Protein AF-A0A1H7LUF5-F1 (afdb_monomer)

Foldseek 3Di:
DWEWEQFPVQWIFIADQFFTQDIDGPVVCCVVCVPHHYDYDDFDKFFFFEAEDAFDDDPFLLVSLVVCQQQRHQEYAPPNQVPDVRNVVSCVVLQRYHDGTDGRHGGDGPWIWGAHPVSGTQFTAGSNDTSDHDD

Organism: Streptacidiphilus jiangxiensis (NCBI:txid235985)

Nearest PDB structures (foldseek):
  2ood-assembly1_A-2  TM=7.364E-01  e=9.036E-04  Bradyrhizobium diazoefficiens USDA 110
  1ymy-assembly1_B  TM=5.483E-01  e=3.797E-03  Escherichia coli K-12
  2imr-assembly1_A  TM=5.296E-01  e=1.079E-02  Deinococcus radiodurans
  1ymy-assembly1_A  TM=6.189E-01  e=2.360E-02  Escherichia coli K-12
  1yrr-assembly1_A-2  TM=5.965E-01  e=5.885E-02  Escherichia coli

Mean predicted aligned error: 2.65 Å

InterPro domains:
  IPR011059 Metal-dependent hydrolase, composite domain superfamily [SSF51338] (9-45)

Sequence (135 aa):
MLTIHTGTNHDAVAVEGDRIAAVAAVDVLRADYPGARVREWPGELRTGTGWETALPEAPSPRERVHCLLLRGVTAVAPGPLGDDPGLAPAAARVGLPVGTPTPLTAGARADFAVFAPDGSCLATVLAGRLVHRRK

Secondary structure (DSSP, 8-state):
--EEEE-TTSEEEEEETTEEEEEEEHHHHHHH-TTSEEEE-SSEEE--EEE-SPPPP-SSHHHHHHHHHTTTEEEE-TTTTSSSTTHHHHHHHHT--BS-PPP--TTSB--EEEE-TTS-EEEEEETTEEEEE--

pLDDT: mean 96.47, std 2.85, range [83.06, 98.75]

Radius of gyration: 14.89 Å; Cα contacts (8 Å, |Δi|>4): 333; chains: 1; bounding box: 39×30×39 Å

Structure (mmCIF, N/CA/C/O backbone):
data_AF-A0A1H7LUF5-F1
#
_entry.id   AF-A0A1H7LUF5-F1
#
loop_
_atom_site.group_PDB
_atom_site.id
_atom_site.type_symbol
_atom_site.label_atom_id
_atom_site.label_alt_id
_atom_site.label_comp_id
_atom_site.label_asym_id
_atom_site.label_entity_id
_atom_site.label_seq_id
_atom_site.pdbx_PDB_ins_code
_atom_site.Cartn_x
_atom_site.Cartn_y
_atom_site.Cartn_z
_atom_site.occupancy
_atom_site.B_iso_or_equiv
_atom_site.auth_seq_id
_atom_site.auth_comp_id
_atom_site.auth_asym_id
_atom_site.auth_atom_id
_atom_site.pdbx_PDB_model_num
ATOM 1 N N . MET A 1 1 ? -4.928 -12.595 11.517 1.00 88.81 1 MET A N 1
ATOM 2 C CA . MET A 1 1 ? -4.920 -11.570 12.587 1.00 88.81 1 MET A CA 1
ATOM 3 C C . MET A 1 1 ? -5.225 -10.233 11.946 1.00 88.81 1 MET A C 1
ATOM 5 O O . MET A 1 1 ? -4.442 -9.793 11.110 1.00 88.81 1 MET A O 1
ATOM 9 N N . LEU A 1 2 ? -6.351 -9.628 12.316 1.00 96.94 2 LEU A N 1
ATOM 10 C CA . LEU A 1 2 ? -6.789 -8.343 11.782 1.00 96.94 2 LEU A CA 1
ATOM 11 C C . LEU A 1 2 ? -5.950 -7.199 12.374 1.00 96.94 2 LEU A C 1
ATOM 13 O O . LEU A 1 2 ? -5.640 -7.198 13.569 1.00 96.94 2 LEU A O 1
ATOM 17 N N . THR A 1 3 ? -5.547 -6.249 11.531 1.00 98.44 3 THR A N 1
ATOM 18 C CA . THR A 1 3 ? -4.819 -5.041 11.942 1.00 98.44 3 THR A CA 1
ATOM 19 C C . THR A 1 3 ? -5.591 -3.795 11.527 1.00 98.44 3 THR A C 1
ATOM 21 O O . THR A 1 3 ? -5.902 -3.642 10.352 1.00 98.44 3 THR A O 1
ATOM 24 N N . ILE A 1 4 ? -5.856 -2.885 12.463 1.00 98.31 4 ILE A N 1
ATOM 25 C CA . ILE A 1 4 ? -6.410 -1.559 12.169 1.00 98.31 4 ILE A CA 1
ATOM 26 C C . ILE A 1 4 ? -5.248 -0.588 11.980 1.00 98.31 4 ILE A C 1
ATOM 28 O O . ILE A 1 4 ? -4.395 -0.459 12.859 1.00 98.31 4 ILE A O 1
ATOM 32 N N . HIS A 1 5 ? -5.213 0.098 10.845 1.00 98.31 5 HIS A N 1
ATOM 33 C CA . HIS A 1 5 ? -4.318 1.222 10.594 1.00 98.31 5 HIS A CA 1
ATOM 34 C C . HIS A 1 5 ? -5.107 2.520 10.747 1.00 98.31 5 HIS A C 1
ATOM 36 O O . HIS A 1 5 ? -6.151 2.656 10.117 1.00 98.31 5 HIS A O 1
ATOM 42 N N . THR A 1 6 ? -4.621 3.455 11.562 1.00 97.25 6 THR A N 1
ATOM 43 C CA . THR A 1 6 ? -5.287 4.745 11.807 1.00 97.25 6 THR A CA 1
ATOM 44 C C . THR A 1 6 ? -4.426 5.897 11.298 1.00 97.25 6 THR A C 1
ATOM 46 O O . THR A 1 6 ? -3.199 5.846 11.419 1.00 97.25 6 THR A O 1
ATOM 49 N N . GLY A 1 7 ? -5.061 6.926 10.737 1.00 94.50 7 GLY A N 1
ATOM 50 C CA . GLY A 1 7 ? -4.421 8.195 10.384 1.00 94.50 7 GLY A CA 1
ATOM 51 C C . GLY A 1 7 ? -4.919 9.366 11.236 1.00 94.50 7 GLY A C 1
ATOM 52 O O . GLY A 1 7 ? -5.854 9.232 12.025 1.00 94.50 7 GLY A O 1
ATOM 53 N N . THR A 1 8 ? -4.309 10.538 11.061 1.00 95.06 8 THR A N 1
ATOM 54 C CA . THR A 1 8 ? -4.728 11.795 11.715 1.00 95.06 8 THR A CA 1
ATOM 55 C C . THR A 1 8 ? -6.030 12.365 11.151 1.00 95.06 8 THR A C 1
ATOM 57 O O . THR A 1 8 ? -6.646 13.212 11.782 1.00 95.06 8 THR A O 1
ATOM 60 N N . ASN A 1 9 ? -6.469 11.894 9.984 1.00 91.62 9 ASN A N 1
ATOM 61 C CA . ASN A 1 9 ? -7.750 12.222 9.355 1.00 91.62 9 ASN A CA 1
ATOM 62 C C . ASN A 1 9 ? -8.953 11.503 9.993 1.00 91.62 9 ASN A C 1
ATOM 64 O O . ASN A 1 9 ? -10.046 11.569 9.449 1.00 91.62 9 ASN A O 1
ATOM 68 N N . HIS A 1 10 ? -8.765 10.805 11.119 1.00 86.31 10 HIS A N 1
ATOM 69 C CA . HIS A 1 10 ? -9.758 9.942 11.780 1.00 86.31 10 HIS A CA 1
ATOM 70 C C . HIS A 1 10 ? -10.268 8.755 10.942 1.00 86.31 10 HIS A C 1
ATOM 72 O O . HIS A 1 10 ? -10.942 7.879 11.492 1.00 86.31 10 HIS A O 1
ATOM 78 N N . ASP A 1 11 ? -9.884 8.666 9.669 1.00 87.12 11 ASP A N 1
ATOM 79 C CA . ASP A 1 11 ? -10.074 7.489 8.834 1.00 87.12 11 ASP A CA 1
ATOM 80 C C . ASP A 1 11 ? -9.174 6.342 9.303 1.00 87.12 11 ASP A C 1
ATOM 82 O O . ASP A 1 11 ? -8.001 6.512 9.672 1.00 87.12 11 ASP A O 1
ATOM 86 N N . ALA A 1 12 ? -9.734 5.139 9.270 1.00 96.38 12 ALA A N 1
ATOM 87 C CA . ALA A 1 12 ? -9.028 3.923 9.597 1.00 96.38 12 ALA A CA 1
ATOM 88 C C . ALA A 1 12 ? -9.369 2.801 8.611 1.00 96.38 12 ALA A C 1
ATOM 90 O O . ALA A 1 12 ? -10.456 2.734 8.035 1.00 96.38 12 ALA A O 1
ATOM 91 N N . VAL A 1 13 ? -8.406 1.901 8.427 1.00 98.31 13 VAL A N 1
ATOM 92 C CA . VAL A 1 13 ? -8.521 0.740 7.542 1.00 98.31 13 VAL A CA 1
ATOM 93 C C . VAL A 1 13 ? -8.254 -0.516 8.353 1.00 98.31 13 VAL A C 1
ATOM 95 O O . VAL A 1 13 ? -7.162 -0.696 8.898 1.00 98.31 13 VAL A O 1
ATOM 98 N N . ALA A 1 14 ? -9.249 -1.395 8.423 1.00 98.38 14 ALA A N 1
ATOM 99 C CA . ALA A 1 14 ? -9.103 -2.742 8.951 1.00 98.38 14 ALA A CA 1
ATOM 100 C C . ALA A 1 14 ? -8.568 -3.654 7.845 1.00 98.38 14 ALA A C 1
ATOM 102 O O . ALA A 1 14 ? -9.155 -3.755 6.769 1.00 98.38 14 ALA A O 1
ATOM 103 N N . VAL A 1 15 ? -7.455 -4.329 8.114 1.00 98.56 15 VAL A N 1
ATOM 104 C CA . VAL A 1 15 ? -6.770 -5.213 7.169 1.00 98.56 15 VAL A CA 1
ATOM 105 C C . VAL A 1 15 ? -6.753 -6.632 7.712 1.00 98.56 15 VAL A C 1
ATOM 107 O O . VAL A 1 15 ? -6.267 -6.871 8.821 1.00 98.56 15 VAL A O 1
ATOM 110 N N . GLU A 1 16 ? -7.214 -7.579 6.902 1.00 98.06 16 GLU A N 1
ATOM 111 C CA . GLU A 1 16 ? -7.110 -9.009 7.164 1.00 98.06 16 GLU A CA 1
ATOM 112 C C . GLU A 1 16 ? -6.430 -9.715 5.987 1.00 98.06 16 GLU A C 1
ATOM 114 O O . GLU A 1 16 ? -6.895 -9.671 4.849 1.00 98.06 16 GLU A O 1
ATOM 119 N N . GLY A 1 17 ? -5.289 -10.357 6.257 1.00 96.81 17 GLY A N 1
ATOM 120 C CA . GLY A 1 17 ? -4.477 -10.964 5.204 1.00 96.81 17 GLY A CA 1
ATOM 121 C C . GLY A 1 17 ? -3.999 -9.912 4.202 1.00 96.81 17 GLY A C 1
ATOM 122 O O . GLY A 1 17 ? -3.281 -8.985 4.579 1.00 96.81 17 GLY A O 1
ATOM 123 N N . ASP A 1 18 ? -4.398 -10.063 2.939 1.00 97.38 18 ASP A N 1
ATOM 124 C CA . ASP A 1 18 ? -4.093 -9.134 1.849 1.00 97.38 18 ASP A CA 1
ATOM 125 C C . ASP A 1 18 ? -5.255 -8.192 1.486 1.00 97.38 18 ASP A C 1
ATOM 127 O O . ASP A 1 18 ? -5.127 -7.423 0.525 1.00 97.38 18 ASP A O 1
ATOM 131 N N . ARG A 1 19 ? -6.368 -8.222 2.236 1.00 98.19 19 ARG A N 1
ATOM 132 C CA . ARG A 1 19 ? -7.590 -7.460 1.941 1.00 98.19 19 ARG A CA 1
ATOM 133 C C . ARG A 1 19 ? -7.949 -6.440 3.001 1.00 98.19 19 ARG A C 1
ATOM 135 O O . ARG A 1 19 ? -7.641 -6.579 4.184 1.00 98.19 19 ARG A O 1
ATOM 142 N N . ILE A 1 20 ? -8.656 -5.419 2.539 1.00 98.62 20 ILE A N 1
ATOM 143 C CA . ILE A 1 20 ? -9.363 -4.471 3.386 1.00 98.62 20 ILE A CA 1
ATOM 144 C C . ILE A 1 20 ? -10.648 -5.146 3.865 1.00 98.62 20 ILE A C 1
ATOM 146 O O . ILE A 1 20 ? -11.528 -5.446 3.062 1.00 98.62 20 ILE A O 1
ATOM 150 N N . ALA A 1 21 ? -10.757 -5.383 5.168 1.00 98.31 21 ALA A N 1
ATOM 151 C CA . ALA A 1 21 ? -11.973 -5.897 5.789 1.00 98.31 21 ALA A CA 1
ATOM 152 C C . ALA A 1 21 ? -13.038 -4.795 5.902 1.00 98.31 21 ALA A C 1
ATOM 154 O O . ALA A 1 21 ? -14.203 -5.023 5.590 1.00 98.31 21 ALA A O 1
ATOM 155 N N . ALA A 1 22 ? -12.629 -3.585 6.297 1.00 98.12 22 ALA A N 1
ATOM 156 C CA . ALA A 1 22 ? -13.509 -2.427 6.418 1.00 98.12 22 ALA A CA 1
ATOM 157 C C . ALA A 1 22 ? -12.721 -1.108 6.353 1.00 98.12 22 ALA A C 1
ATOM 159 O O . ALA A 1 22 ? -11.535 -1.062 6.691 1.00 98.12 22 ALA A O 1
ATOM 160 N N . VAL A 1 23 ? -13.409 -0.035 5.959 1.00 97.69 23 VAL A N 1
ATOM 161 C CA . VAL A 1 23 ? -12.933 1.353 6.033 1.00 97.69 23 VAL A CA 1
ATOM 162 C C . VAL A 1 23 ? -14.007 2.157 6.749 1.00 97.69 23 VAL A C 1
ATOM 164 O O . VAL A 1 23 ? -15.155 2.158 6.311 1.00 97.69 23 VAL A O 1
ATOM 167 N N . ALA A 1 24 ? -13.655 2.783 7.866 1.00 96.62 24 ALA A N 1
ATOM 168 C CA . ALA A 1 24 ? -14.568 3.599 8.663 1.00 96.62 24 ALA A CA 1
ATOM 169 C C . ALA A 1 24 ? -13.771 4.517 9.600 1.00 96.62 24 ALA A C 1
ATOM 171 O O . ALA A 1 24 ? -12.540 4.452 9.653 1.00 96.62 24 ALA A O 1
ATOM 172 N N . ALA A 1 25 ? -14.479 5.341 10.374 1.00 95.81 25 ALA A N 1
ATOM 173 C CA . ALA A 1 25 ? -13.870 6.100 11.458 1.00 95.81 25 ALA A CA 1
ATOM 174 C C . ALA A 1 25 ? -13.180 5.169 12.473 1.00 95.81 25 ALA A C 1
ATOM 176 O O . ALA A 1 25 ? -13.648 4.057 12.742 1.00 95.81 25 ALA A O 1
ATOM 177 N N . VAL A 1 26 ? -12.086 5.645 13.070 1.00 94.31 26 VAL A N 1
ATOM 178 C CA . VAL A 1 26 ? -11.264 4.868 14.013 1.00 94.31 26 VAL A CA 1
ATOM 179 C C . VAL A 1 26 ? -12.065 4.243 15.158 1.00 94.31 26 VAL A C 1
ATOM 181 O O . VAL A 1 26 ? -11.856 3.070 15.471 1.00 94.31 26 VAL A O 1
ATOM 184 N N . ASP A 1 27 ? -13.001 4.984 15.750 1.00 95.25 27 ASP A N 1
ATOM 185 C CA . ASP A 1 27 ? -13.779 4.507 16.897 1.00 95.25 27 ASP A CA 1
ATOM 186 C C . ASP A 1 27 ? -14.761 3.399 16.504 1.00 95.25 27 ASP A C 1
ATOM 188 O O . ASP A 1 27 ? -14.939 2.443 17.258 1.00 95.25 27 ASP A O 1
ATOM 192 N N . VAL A 1 28 ? -15.319 3.470 15.289 1.00 97.19 28 VAL A N 1
ATOM 193 C CA . VAL A 1 28 ? -16.193 2.425 14.736 1.00 97.19 28 VAL A CA 1
ATOM 194 C C . VAL A 1 28 ? -15.405 1.129 14.565 1.00 97.19 28 VAL A C 1
ATOM 196 O O . VAL A 1 28 ? -15.801 0.095 15.092 1.00 97.19 28 VAL A O 1
ATOM 199 N N . LEU A 1 29 ? -14.227 1.180 13.928 1.00 97.19 29 LEU A N 1
ATOM 200 C CA . LEU A 1 29 ? -13.418 -0.029 13.736 1.00 97.19 29 LEU A CA 1
ATOM 201 C C . LEU A 1 29 ? -12.897 -0.616 15.054 1.00 97.19 29 LEU A C 1
ATOM 203 O O . LEU A 1 29 ? -12.778 -1.833 15.174 1.00 97.19 29 LEU A O 1
ATOM 207 N N . ARG A 1 30 ? -12.582 0.218 16.051 1.00 96.25 30 ARG A N 1
ATOM 208 C CA . ARG A 1 30 ? -12.179 -0.260 17.384 1.00 96.25 30 ARG A CA 1
ATOM 209 C C . ARG A 1 30 ? -13.314 -0.984 18.103 1.00 96.25 30 ARG A C 1
ATOM 211 O O . ARG A 1 30 ? -13.045 -1.969 18.787 1.00 96.25 30 ARG A O 1
ATOM 218 N N . ALA A 1 31 ? -14.546 -0.502 17.952 1.00 97.12 31 ALA A N 1
ATOM 219 C CA . ALA A 1 31 ? -15.728 -1.135 18.524 1.00 97.12 31 ALA A CA 1
ATOM 220 C C . ALA A 1 31 ? -16.079 -2.449 17.806 1.00 97.12 31 ALA A C 1
ATOM 222 O O . ALA A 1 31 ? -16.331 -3.449 18.475 1.00 97.12 31 ALA A O 1
ATOM 223 N N . ASP A 1 32 ? -16.029 -2.465 16.470 1.00 97.75 32 ASP A N 1
ATOM 224 C CA . ASP A 1 32 ? -16.358 -3.643 15.654 1.00 97.75 32 ASP A CA 1
ATOM 225 C C . ASP A 1 32 ? -15.301 -4.753 15.766 1.00 97.75 32 ASP A C 1
ATOM 227 O O . ASP A 1 32 ? -15.617 -5.942 15.684 1.00 97.75 32 ASP A O 1
ATOM 231 N N . TYR A 1 33 ? -14.033 -4.382 15.983 1.00 96.81 33 TYR A N 1
ATOM 232 C CA . TYR A 1 33 ? -12.908 -5.315 16.062 1.00 96.81 33 TYR A CA 1
ATOM 233 C C . TYR A 1 33 ? -12.066 -5.105 17.337 1.00 96.81 33 TYR A C 1
ATOM 235 O O . TYR A 1 33 ? -10.883 -4.759 17.253 1.00 96.81 33 TYR A O 1
ATOM 243 N N . PRO A 1 34 ? -12.610 -5.379 18.538 1.00 95.69 34 PRO A N 1
ATOM 244 C CA . PRO A 1 34 ? -11.952 -5.059 19.810 1.00 95.69 34 PRO A CA 1
ATOM 245 C C . PRO A 1 34 ? -10.653 -5.846 20.060 1.00 95.69 34 PRO A C 1
ATOM 247 O O . PRO A 1 34 ? -9.803 -5.418 20.835 1.00 95.69 34 PRO A O 1
ATOM 250 N N . GLY A 1 35 ? -10.473 -6.996 19.398 1.00 95.44 35 GLY A N 1
ATOM 251 C CA . GLY A 1 35 ? -9.247 -7.804 19.457 1.00 95.44 35 GLY A CA 1
ATOM 252 C C . GLY A 1 35 ? -8.220 -7.484 18.365 1.00 95.44 35 GLY A C 1
ATOM 253 O O . GLY A 1 35 ? -7.194 -8.161 18.268 1.00 95.44 35 GLY A O 1
ATOM 254 N N . ALA A 1 36 ? -8.498 -6.507 17.499 1.00 97.50 36 ALA A N 1
ATOM 255 C CA . ALA A 1 36 ? -7.609 -6.161 16.404 1.00 97.50 36 ALA A CA 1
ATOM 256 C C . ALA A 1 36 ? -6.307 -5.541 16.903 1.00 97.50 36 ALA A C 1
ATOM 258 O O . ALA A 1 36 ? -6.276 -4.716 17.816 1.00 97.50 36 ALA A O 1
ATOM 259 N N . ARG A 1 37 ? -5.208 -5.860 16.222 1.00 97.81 37 ARG A N 1
ATOM 260 C CA . ARG A 1 37 ? -3.950 -5.160 16.459 1.00 97.81 37 ARG A CA 1
ATOM 261 C C . ARG A 1 37 ? -4.058 -3.741 15.903 1.00 97.81 37 ARG A C 1
ATOM 263 O O . ARG A 1 37 ? -4.259 -3.573 14.707 1.00 97.81 37 ARG A O 1
ATOM 270 N N . VAL A 1 38 ? -3.843 -2.719 16.722 1.00 96.81 38 VAL A N 1
ATOM 271 C CA . VAL A 1 38 ? -3.902 -1.321 16.264 1.00 96.81 38 VAL A CA 1
ATOM 272 C C . VAL A 1 38 ? -2.505 -0.810 15.897 1.00 96.81 38 VAL A C 1
ATOM 274 O O . VAL A 1 38 ? -1.523 -1.051 16.604 1.00 96.81 38 VAL A O 1
ATOM 277 N N . ARG A 1 39 ? -2.393 -0.129 14.753 1.00 97.06 39 ARG A N 1
ATOM 278 C CA . ARG A 1 39 ? -1.230 0.665 14.342 1.00 97.06 39 ARG A CA 1
ATOM 279 C C . ARG A 1 39 ? -1.665 2.103 14.136 1.00 97.06 39 ARG A C 1
ATOM 281 O O . ARG A 1 39 ? -2.393 2.393 13.191 1.00 97.06 39 ARG A O 1
ATOM 288 N N . GLU A 1 40 ? -1.142 2.976 14.977 1.00 96.06 40 GLU A N 1
ATOM 289 C CA . GLU A 1 40 ? -1.366 4.408 14.864 1.00 96.06 40 GLU A CA 1
ATOM 290 C C . GLU A 1 40 ? -0.232 5.067 14.090 1.00 96.06 40 GLU A C 1
ATOM 292 O O . GLU A 1 40 ? 0.944 4.722 14.270 1.00 96.06 40 GLU A O 1
ATOM 297 N N . TRP A 1 41 ? -0.595 6.006 13.221 1.00 96.69 41 TRP A N 1
ATOM 298 C CA . TRP A 1 41 ? 0.352 6.765 12.425 1.00 96.69 41 TRP A CA 1
ATOM 299 C C . TRP A 1 41 ? 0.167 8.271 12.633 1.00 96.69 41 TRP A C 1
ATOM 301 O O . TRP A 1 41 ? -0.966 8.750 12.606 1.00 96.69 41 TRP A O 1
ATOM 311 N N . PRO A 1 42 ? 1.260 9.042 12.782 1.00 95.94 42 PRO A N 1
ATOM 312 C CA . PRO A 1 42 ? 1.197 10.493 12.939 1.00 95.94 42 PRO A CA 1
ATOM 313 C C . PRO A 1 42 ? 1.083 11.200 11.575 1.00 95.94 42 PRO A C 1
ATOM 315 O O . PRO A 1 42 ? 1.855 12.105 11.267 1.00 95.94 42 PRO A O 1
ATOM 318 N N . GLY A 1 43 ? 0.163 10.746 10.723 1.00 96.44 43 GLY A N 1
ATOM 319 C CA . GLY A 1 43 ? -0.071 11.319 9.400 1.00 96.44 43 GLY A CA 1
ATOM 320 C C . GLY A 1 43 ? -1.385 10.862 8.777 1.00 96.44 43 GLY A C 1
ATOM 321 O O . GLY A 1 43 ? -2.085 10.008 9.321 1.00 96.44 43 GLY A O 1
ATOM 322 N N . GLU A 1 44 ? -1.709 11.432 7.624 1.00 97.25 44 GLU A N 1
ATOM 323 C CA . GLU A 1 44 ? -2.929 11.146 6.878 1.00 97.25 44 GLU A CA 1
ATOM 324 C C . GLU A 1 44 ? -2.831 9.779 6.198 1.00 97.25 44 GLU A C 1
ATOM 326 O O . GLU A 1 44 ? -1.926 9.537 5.391 1.00 97.25 44 GLU A O 1
ATOM 331 N N . LEU A 1 45 ? -3.766 8.884 6.522 1.00 97.62 45 LEU A N 1
ATOM 332 C CA . LEU A 1 45 ? -3.902 7.591 5.864 1.00 97.62 45 LEU A CA 1
ATOM 333 C C . LEU A 1 45 ? -4.807 7.755 4.647 1.00 97.62 45 LEU A C 1
ATOM 335 O O . LEU A 1 45 ? -5.961 8.153 4.785 1.00 97.62 45 LEU A O 1
ATOM 339 N N . ARG A 1 46 ? -4.301 7.396 3.463 1.00 96.75 46 ARG A N 1
ATOM 340 C CA . ARG A 1 46 ? -5.051 7.500 2.205 1.00 96.75 46 ARG A CA 1
ATOM 341 C C . ARG A 1 46 ? -4.590 6.488 1.159 1.00 96.75 46 ARG A C 1
ATOM 343 O O . ARG A 1 46 ? -3.603 5.771 1.348 1.00 96.75 46 ARG A O 1
ATOM 350 N N . THR A 1 47 ? -5.293 6.448 0.026 1.00 97.38 47 THR A N 1
ATOM 351 C CA . THR A 1 47 ? -4.824 5.740 -1.172 1.00 97.38 47 THR A CA 1
ATOM 352 C C . THR A 1 47 ? -3.396 6.181 -1.504 1.00 97.38 47 THR A C 1
ATOM 354 O O . THR A 1 47 ? -3.077 7.376 -1.468 1.00 97.38 47 THR A O 1
ATOM 357 N N . GLY A 1 48 ? -2.527 5.211 -1.800 1.00 96.50 48 GLY A N 1
ATOM 358 C CA . GLY A 1 48 ? -1.150 5.494 -2.190 1.00 96.50 48 GLY A CA 1
ATOM 359 C C . GLY A 1 48 ? -1.047 6.148 -3.568 1.00 96.50 48 GLY A C 1
ATOM 360 O O . GLY A 1 48 ? -2.040 6.397 -4.249 1.00 96.50 48 GLY A O 1
ATOM 361 N N . THR A 1 49 ? 0.176 6.442 -3.995 1.00 98.12 49 THR A N 1
ATOM 362 C CA . THR A 1 49 ? 0.432 7.127 -5.269 1.00 98.12 49 THR A CA 1
ATOM 363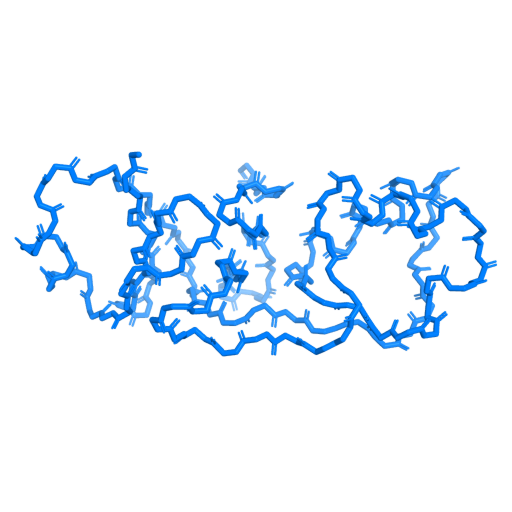 C C . THR A 1 49 ? 0.700 6.142 -6.405 1.00 98.12 49 THR A C 1
ATOM 365 O O . THR A 1 49 ? 1.125 5.004 -6.182 1.00 98.12 49 THR A O 1
ATOM 368 N N . GLY A 1 50 ? 0.410 6.574 -7.632 1.00 98.00 50 GLY A N 1
ATOM 369 C CA . GLY A 1 50 ? 0.811 5.880 -8.853 1.00 98.00 50 GLY A CA 1
ATOM 370 C C . GLY A 1 50 ? 2.175 6.375 -9.323 1.00 98.00 50 GLY A C 1
ATOM 371 O O . GLY A 1 50 ? 2.572 7.498 -9.006 1.00 98.00 50 GLY A O 1
ATOM 372 N N . TRP A 1 51 ? 2.893 5.545 -10.075 1.00 97.88 51 TRP A N 1
ATOM 373 C CA . TRP A 1 51 ? 4.143 5.935 -10.721 1.00 97.88 51 TRP A CA 1
ATOM 374 C C . TRP A 1 51 ? 4.091 5.645 -12.216 1.00 97.88 51 TRP A C 1
ATOM 376 O O . TRP A 1 51 ? 3.882 4.505 -12.623 1.00 97.88 51 TRP A O 1
ATOM 386 N N . GLU A 1 52 ? 4.285 6.674 -13.034 1.00 96.44 52 GLU A N 1
ATOM 387 C CA . GLU A 1 52 ? 4.069 6.595 -14.487 1.00 96.44 52 GLU A CA 1
ATOM 388 C C . GLU A 1 52 ? 5.341 6.854 -15.300 1.00 96.44 52 GLU A C 1
ATOM 390 O O . GLU A 1 52 ? 5.383 6.580 -16.496 1.00 96.44 52 GLU A O 1
ATOM 395 N N . THR A 1 53 ? 6.394 7.354 -14.656 1.00 95.12 53 THR A N 1
ATOM 396 C CA . THR A 1 53 ? 7.653 7.746 -15.296 1.00 95.12 53 THR A CA 1
ATOM 397 C C . THR A 1 53 ? 8.769 6.752 -14.991 1.00 95.12 53 THR A C 1
ATOM 399 O O . THR A 1 53 ? 8.595 5.835 -14.189 1.00 95.12 53 THR A O 1
ATOM 402 N N . ALA A 1 54 ? 9.938 6.927 -15.610 1.00 94.94 54 ALA A N 1
ATOM 403 C CA . ALA A 1 54 ? 11.106 6.096 -15.331 1.00 94.94 54 ALA A CA 1
ATOM 404 C C . ALA A 1 54 ? 11.400 6.013 -13.821 1.00 94.94 54 ALA A C 1
ATOM 406 O O . ALA A 1 54 ? 11.263 6.990 -13.073 1.00 9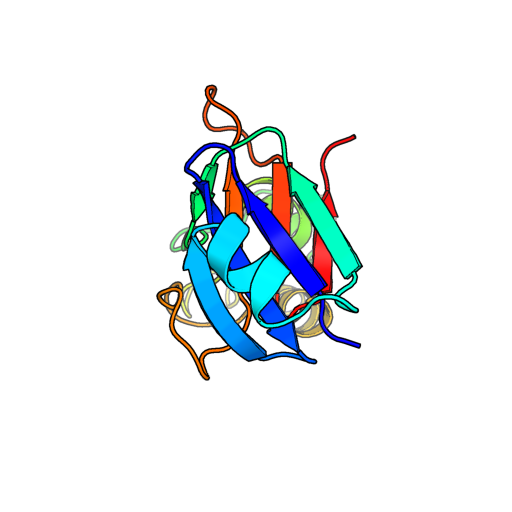4.94 54 ALA A O 1
ATOM 407 N N . LEU A 1 55 ? 11.793 4.824 -13.359 1.00 95.69 55 LEU A N 1
ATOM 408 C CA . LEU A 1 55 ? 12.140 4.628 -11.954 1.00 95.69 55 LEU A CA 1
ATOM 409 C C . LEU A 1 55 ? 13.407 5.416 -11.603 1.00 95.69 55 LEU A C 1
ATOM 411 O O . LEU A 1 55 ? 14.330 5.438 -12.424 1.00 95.69 55 LEU A O 1
ATOM 415 N N . PRO A 1 56 ? 13.494 5.972 -10.377 1.00 95.88 56 PRO A N 1
ATOM 416 C CA . PRO A 1 56 ? 14.684 6.672 -9.900 1.00 95.88 56 PRO A CA 1
ATOM 417 C C . PRO A 1 56 ? 15.953 5.864 -10.123 1.00 95.88 56 PRO A C 1
ATOM 419 O O . PRO A 1 56 ? 15.926 4.633 -10.062 1.00 95.88 56 PRO A O 1
ATOM 422 N N . GLU A 1 57 ? 17.060 6.558 -10.351 1.00 94.44 57 GLU A N 1
ATOM 423 C CA . GLU A 1 57 ? 18.367 5.921 -10.407 1.00 94.44 57 GLU A CA 1
ATOM 424 C C . GLU A 1 57 ? 18.769 5.430 -9.010 1.00 94.44 57 GLU A C 1
ATOM 426 O O . GLU A 1 57 ? 18.627 6.144 -8.015 1.00 94.44 57 GLU A O 1
ATOM 431 N N . ALA A 1 58 ? 19.227 4.183 -8.940 1.00 96.19 58 ALA A N 1
ATOM 432 C CA . ALA A 1 58 ? 19.787 3.564 -7.747 1.00 96.19 58 ALA A CA 1
ATOM 433 C C . ALA A 1 58 ? 20.668 2.372 -8.172 1.00 96.19 58 ALA A C 1
ATOM 435 O O . ALA A 1 58 ? 20.496 1.874 -9.289 1.00 96.19 58 ALA A O 1
ATOM 436 N N . PRO A 1 59 ? 21.567 1.873 -7.303 1.00 96.56 59 PRO A N 1
ATOM 437 C CA . PRO A 1 59 ? 22.573 0.876 -7.687 1.00 96.56 59 PRO A CA 1
ATOM 438 C C . PRO A 1 59 ? 22.012 -0.473 -8.164 1.00 96.56 59 PRO A C 1
ATOM 440 O O . PRO A 1 59 ? 22.705 -1.213 -8.861 1.00 96.56 59 PRO A O 1
ATOM 443 N N . SER A 1 60 ? 20.768 -0.814 -7.812 1.00 97.44 60 SER A N 1
ATOM 444 C CA . SER A 1 60 ? 20.127 -2.058 -8.241 1.00 97.44 60 SER A CA 1
ATOM 445 C C . SER A 1 60 ? 18.624 -1.909 -8.499 1.00 97.44 60 SER A C 1
ATOM 447 O O . SER A 1 60 ? 17.967 -1.071 -7.875 1.00 97.44 60 SER A O 1
ATOM 449 N N . PRO A 1 61 ? 18.014 -2.793 -9.316 1.00 97.56 61 PRO A N 1
ATOM 450 C CA . PRO A 1 61 ? 16.565 -2.818 -9.535 1.00 97.56 61 PRO A CA 1
ATOM 451 C C . PRO A 1 61 ? 15.736 -2.854 -8.243 1.00 97.56 61 PRO A C 1
ATOM 453 O O . PRO A 1 61 ? 14.680 -2.230 -8.148 1.00 97.56 61 PRO A O 1
ATOM 456 N N . ARG A 1 62 ? 16.232 -3.553 -7.211 1.00 98.00 62 ARG A N 1
ATOM 457 C CA . ARG A 1 62 ? 15.575 -3.621 -5.897 1.00 98.00 62 ARG A CA 1
ATOM 458 C C . ARG A 1 62 ? 15.586 -2.277 -5.187 1.00 98.00 62 ARG A C 1
ATOM 460 O O . ARG A 1 62 ? 14.571 -1.902 -4.611 1.00 98.00 62 ARG A O 1
ATOM 467 N N . GLU A 1 63 ? 16.704 -1.563 -5.234 1.00 98.19 63 GLU A N 1
ATOM 468 C CA . GLU A 1 63 ? 16.816 -0.231 -4.639 1.00 98.19 63 GLU A CA 1
ATOM 469 C C . GLU A 1 63 ? 15.976 0.790 -5.405 1.00 98.19 63 GLU A C 1
ATOM 471 O O . GLU A 1 63 ? 15.286 1.587 -4.778 1.00 98.19 63 GLU A O 1
ATOM 476 N N . ARG A 1 64 ? 15.918 0.699 -6.740 1.00 98.06 64 ARG A N 1
ATOM 477 C CA . ARG A 1 64 ? 15.050 1.550 -7.571 1.00 98.06 64 ARG A CA 1
ATOM 478 C C . ARG A 1 64 ? 13.572 1.376 -7.207 1.00 98.06 64 ARG A C 1
ATOM 480 O O . ARG A 1 64 ? 12.865 2.360 -6.997 1.00 98.06 64 ARG A O 1
ATOM 487 N N . VAL A 1 65 ? 13.113 0.129 -7.059 1.00 98.19 65 VAL A N 1
ATOM 488 C CA . VAL A 1 65 ? 11.759 -0.178 -6.562 1.00 98.19 65 VAL A CA 1
ATOM 489 C C . VAL A 1 65 ? 11.582 0.311 -5.124 1.00 98.19 65 VAL A C 1
ATOM 491 O O . VAL A 1 65 ? 10.551 0.894 -4.797 1.00 98.19 65 VAL A O 1
ATOM 494 N N . HIS A 1 66 ? 12.582 0.126 -4.261 1.00 98.25 66 HIS A N 1
ATOM 495 C CA . HIS A 1 66 ? 12.519 0.602 -2.883 1.00 98.25 66 HIS A CA 1
ATOM 496 C C . HIS A 1 66 ? 12.330 2.124 -2.810 1.00 98.25 66 HIS A C 1
ATOM 498 O O . HIS A 1 66 ? 11.498 2.576 -2.028 1.00 98.25 66 HIS A O 1
ATOM 504 N N . CYS A 1 67 ? 12.990 2.908 -3.670 1.00 98.19 67 CYS A N 1
ATOM 505 C CA . CYS A 1 67 ? 12.790 4.357 -3.764 1.00 98.19 67 CYS A CA 1
ATOM 506 C C . CYS A 1 67 ? 11.332 4.757 -4.038 1.00 98.19 67 CYS A C 1
ATOM 508 O O . CYS A 1 67 ? 10.904 5.815 -3.578 1.00 98.19 67 CYS A O 1
ATOM 510 N N . LEU A 1 68 ? 10.557 3.930 -4.748 1.00 98.31 68 LEU A N 1
ATOM 511 C CA . LEU A 1 68 ? 9.119 4.153 -4.926 1.00 98.31 68 LEU A CA 1
ATOM 512 C C . LEU A 1 68 ? 8.353 3.929 -3.614 1.00 98.31 68 LEU A C 1
ATOM 514 O O . LEU A 1 68 ? 7.507 4.738 -3.234 1.00 98.31 68 LEU A O 1
ATOM 518 N N . LEU A 1 69 ? 8.693 2.867 -2.878 1.00 98.44 69 LEU A N 1
ATOM 519 C CA . LEU A 1 69 ? 8.070 2.553 -1.588 1.00 98.44 69 LEU A CA 1
ATOM 520 C C . LEU A 1 69 ? 8.323 3.649 -0.547 1.00 98.44 69 LEU A C 1
ATOM 522 O O . LEU A 1 69 ? 7.437 3.927 0.256 1.00 98.44 69 LEU A O 1
ATOM 526 N N . LEU A 1 70 ? 9.487 4.306 -0.587 1.00 98.38 70 LEU A N 1
ATOM 527 C CA . LEU A 1 70 ? 9.807 5.469 0.254 1.00 98.38 70 LEU A CA 1
ATOM 528 C C . LEU A 1 70 ? 8.918 6.695 -0.031 1.00 98.38 70 LEU A C 1
ATOM 530 O O . LEU A 1 70 ? 8.941 7.657 0.729 1.00 98.38 70 LEU A O 1
ATOM 534 N N . ARG A 1 71 ? 8.164 6.693 -1.137 1.00 98.25 71 ARG A N 1
ATOM 535 C CA . ARG A 1 71 ? 7.316 7.807 -1.598 1.00 98.25 71 ARG A CA 1
ATOM 536 C C . ARG A 1 71 ? 5.822 7.487 -1.538 1.00 98.25 71 ARG A C 1
ATOM 538 O O . ARG A 1 71 ? 5.016 8.247 -2.067 1.00 98.25 71 ARG A O 1
ATOM 545 N N . GLY A 1 72 ? 5.446 6.369 -0.918 1.00 98.44 72 GLY A N 1
ATOM 546 C CA . GLY A 1 72 ? 4.044 5.964 -0.818 1.00 98.44 72 GLY A CA 1
ATOM 547 C C . GLY A 1 72 ? 3.461 5.408 -2.115 1.00 98.44 72 GLY A C 1
ATOM 548 O O . GLY A 1 72 ? 2.239 5.386 -2.262 1.00 98.44 72 GLY A O 1
ATOM 549 N N . VAL A 1 73 ? 4.307 4.980 -3.060 1.00 98.62 73 VAL A N 1
ATOM 550 C CA . VAL A 1 73 ? 3.845 4.404 -4.327 1.00 98.62 73 VAL A CA 1
ATOM 551 C C . VAL A 1 73 ? 3.246 3.026 -4.080 1.00 98.62 73 VAL A C 1
ATOM 553 O O . VAL A 1 73 ? 3.870 2.161 -3.462 1.00 98.62 73 VAL A O 1
ATOM 556 N N . THR A 1 74 ? 2.041 2.825 -4.607 1.00 98.62 74 THR A N 1
ATOM 557 C CA . THR A 1 74 ? 1.267 1.583 -4.463 1.00 98.62 74 THR A CA 1
ATOM 558 C C . THR A 1 74 ? 0.905 0.918 -5.781 1.00 98.62 74 THR A C 1
ATOM 560 O O . THR A 1 74 ? 0.446 -0.217 -5.761 1.00 98.62 74 THR A O 1
ATOM 563 N N . ALA A 1 75 ? 1.162 1.568 -6.916 1.00 98.25 75 ALA A N 1
ATOM 564 C CA . ALA A 1 75 ? 1.036 0.975 -8.242 1.00 98.25 75 ALA A CA 1
ATOM 565 C C . ALA A 1 75 ? 1.994 1.654 -9.229 1.00 98.25 75 ALA A C 1
ATOM 567 O O . ALA A 1 75 ? 2.324 2.832 -9.069 1.00 98.25 75 ALA A O 1
ATOM 568 N N . VAL A 1 76 ? 2.432 0.919 -10.249 1.00 98.06 76 VAL A N 1
ATOM 569 C CA . VAL A 1 76 ? 3.299 1.434 -11.321 1.00 98.06 76 VAL A CA 1
ATOM 570 C C . VAL A 1 76 ? 2.634 1.182 -12.667 1.00 98.06 76 VAL A C 1
ATOM 572 O O . VAL A 1 76 ? 2.096 0.102 -12.894 1.00 98.06 76 VAL A O 1
ATOM 575 N N . ALA A 1 77 ? 2.680 2.141 -13.584 1.00 96.06 77 ALA A N 1
ATOM 576 C CA . ALA A 1 77 ? 2.194 1.935 -14.941 1.00 96.06 77 ALA A CA 1
ATOM 577 C C . ALA A 1 77 ? 2.980 0.803 -15.659 1.00 96.06 77 ALA A C 1
ATOM 579 O O . ALA A 1 77 ? 4.109 0.492 -15.277 1.00 96.06 77 ALA A O 1
ATOM 580 N N . PRO A 1 78 ? 2.435 0.180 -16.722 1.00 83.06 78 PRO A N 1
ATOM 581 C CA . PRO A 1 78 ? 3.110 -0.909 -17.442 1.00 83.06 78 PRO A CA 1
ATOM 582 C C . PRO A 1 78 ? 4.475 -0.555 -18.060 1.00 83.06 78 PRO A C 1
ATOM 584 O O . PRO A 1 78 ? 5.308 -1.441 -18.219 1.00 83.06 78 PRO A O 1
ATOM 587 N N . GLY A 1 79 ? 4.716 0.717 -18.398 1.00 90.12 79 GLY A N 1
ATOM 588 C CA . GLY A 1 79 ? 5.943 1.168 -19.072 1.00 90.12 79 GLY A CA 1
ATOM 589 C C . GLY A 1 79 ? 7.201 1.133 -18.193 1.00 90.12 79 GLY A C 1
ATOM 590 O O . GLY A 1 79 ? 8.139 0.418 -18.532 1.00 90.12 79 GLY A O 1
ATOM 591 N N . PRO A 1 80 ? 7.233 1.837 -17.046 1.00 92.50 80 PRO A N 1
ATOM 592 C CA . PRO A 1 80 ? 8.455 2.013 -16.252 1.00 92.50 80 PRO A CA 1
ATOM 593 C C . PRO A 1 80 ? 9.173 0.745 -15.771 1.00 92.50 80 PRO A C 1
ATOM 595 O O . PRO A 1 80 ? 10.358 0.797 -15.451 1.00 92.50 80 PRO A O 1
ATOM 598 N N . LEU A 1 81 ? 8.478 -0.393 -15.664 1.00 92.44 81 LEU A N 1
ATOM 599 C CA . LEU A 1 81 ? 9.108 -1.664 -15.282 1.00 92.44 81 LEU A CA 1
ATOM 600 C C . LEU A 1 81 ? 9.749 -2.402 -16.468 1.00 92.44 81 LEU A C 1
ATOM 602 O O . LEU A 1 81 ? 10.465 -3.375 -16.242 1.00 92.44 81 LEU A O 1
ATOM 606 N N . GLY A 1 82 ? 9.485 -1.971 -17.704 1.00 90.38 82 GLY A N 1
ATOM 607 C CA . GLY A 1 82 ? 10.027 -2.564 -18.928 1.00 90.38 82 GLY A CA 1
ATOM 608 C C . GLY A 1 82 ? 11.446 -2.106 -19.277 1.00 90.38 82 GLY A C 1
ATOM 609 O O . GLY A 1 82 ? 12.109 -2.777 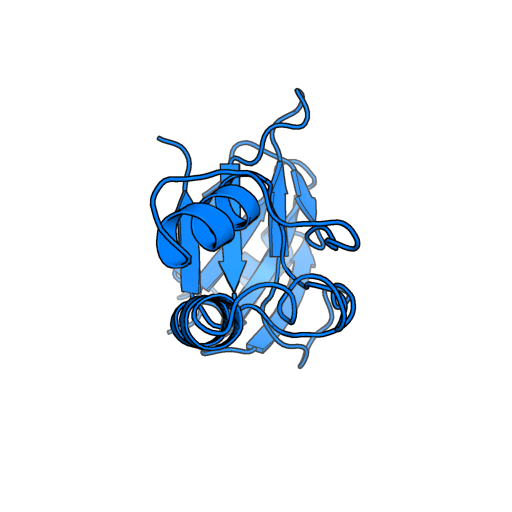-20.061 1.00 90.38 82 GLY A O 1
ATOM 610 N N . ASP A 1 83 ? 11.925 -1.012 -18.678 1.00 85.00 83 ASP A N 1
ATOM 611 C CA . ASP A 1 83 ? 13.236 -0.415 -18.986 1.00 85.00 83 ASP A CA 1
ATOM 612 C C . ASP A 1 83 ? 14.422 -1.312 -18.588 1.00 85.00 83 ASP A C 1
ATOM 614 O O . ASP A 1 83 ? 15.517 -1.191 -19.134 1.00 85.00 83 ASP A O 1
ATOM 618 N N . ASP A 1 84 ? 14.224 -2.196 -17.608 1.00 91.06 84 ASP A N 1
ATOM 619 C CA . ASP A 1 84 ? 15.254 -3.080 -17.062 1.00 91.06 84 ASP A CA 1
ATOM 620 C C . ASP A 1 84 ? 14.609 -4.407 -16.613 1.00 91.06 84 ASP A C 1
ATOM 622 O O . ASP A 1 84 ? 13.681 -4.396 -15.793 1.00 91.06 84 ASP A O 1
ATOM 626 N N . PRO A 1 85 ? 15.093 -5.571 -17.099 1.00 93.81 85 PRO A N 1
ATOM 627 C CA . PRO A 1 85 ? 14.496 -6.876 -16.807 1.00 93.81 85 PRO A CA 1
ATOM 628 C C . PRO A 1 85 ? 14.518 -7.247 -15.316 1.00 93.81 85 PRO A C 1
ATOM 630 O O . PRO A 1 85 ? 13.760 -8.117 -14.885 1.00 93.81 85 PRO A O 1
ATOM 633 N N . GLY A 1 86 ? 15.359 -6.601 -14.504 1.00 96.44 86 GLY A N 1
ATOM 634 C CA . GLY A 1 86 ? 15.399 -6.787 -13.059 1.00 96.44 86 GLY A CA 1
ATOM 635 C C . GLY A 1 86 ? 14.279 -6.068 -12.298 1.00 96.44 86 GLY A C 1
ATOM 636 O O . GLY A 1 86 ? 14.024 -6.417 -11.139 1.00 96.44 86 GLY A O 1
ATOM 637 N N . LEU A 1 87 ? 13.591 -5.096 -12.910 1.00 96.62 87 LEU A N 1
ATOM 638 C CA . LEU A 1 87 ? 12.572 -4.281 -12.237 1.00 96.62 87 LEU A CA 1
ATOM 639 C C . LEU A 1 87 ? 11.277 -5.047 -11.980 1.00 96.62 87 LEU A C 1
ATOM 641 O O . LEU A 1 87 ? 10.772 -5.016 -10.857 1.00 96.62 87 LEU A O 1
ATOM 645 N N . ALA A 1 88 ? 10.754 -5.773 -12.970 1.00 96.12 88 ALA A N 1
ATOM 646 C CA . ALA A 1 88 ? 9.519 -6.539 -12.794 1.00 96.12 88 ALA A CA 1
ATOM 647 C C . ALA A 1 88 ? 9.637 -7.614 -11.684 1.00 96.12 88 ALA A C 1
ATOM 649 O O . ALA A 1 88 ? 8.779 -7.644 -10.795 1.00 96.12 88 ALA A O 1
ATOM 650 N N . PRO A 1 89 ? 10.712 -8.429 -11.611 1.00 97.44 89 PRO A N 1
ATOM 651 C CA . PRO A 1 89 ? 10.933 -9.338 -10.483 1.00 97.44 89 PRO A CA 1
ATOM 652 C C . PRO A 1 89 ? 11.106 -8.620 -9.136 1.00 97.44 89 PRO A C 1
ATOM 654 O O . PRO A 1 89 ? 10.640 -9.111 -8.103 1.00 97.44 89 PRO A O 1
ATOM 657 N N . ALA A 1 90 ? 11.771 -7.458 -9.119 1.00 97.81 90 ALA A N 1
ATOM 658 C CA . ALA A 1 90 ? 11.943 -6.667 -7.903 1.00 97.81 90 ALA A CA 1
ATOM 659 C C . ALA A 1 90 ? 10.602 -6.124 -7.376 1.00 97.81 90 ALA A C 1
ATOM 661 O O . ALA A 1 90 ? 10.327 -6.247 -6.180 1.00 97.81 90 ALA A O 1
ATOM 662 N N . ALA A 1 91 ? 9.749 -5.603 -8.263 1.00 97.88 91 ALA A N 1
ATOM 663 C CA . ALA A 1 91 ? 8.396 -5.150 -7.947 1.00 97.88 91 ALA A CA 1
ATOM 664 C C . ALA A 1 91 ? 7.517 -6.309 -7.449 1.00 97.88 91 ALA A C 1
ATOM 666 O O . ALA A 1 91 ? 6.894 -6.205 -6.389 1.00 97.88 91 ALA A O 1
ATOM 667 N N . ALA A 1 92 ? 7.547 -7.456 -8.136 1.00 97.38 92 ALA A N 1
ATOM 668 C CA . ALA A 1 92 ? 6.797 -8.649 -7.746 1.00 97.38 92 ALA A CA 1
ATOM 669 C C . ALA A 1 92 ? 7.170 -9.141 -6.337 1.00 97.38 92 ALA A C 1
ATOM 671 O O . ALA A 1 92 ? 6.293 -9.483 -5.544 1.00 97.38 92 ALA A O 1
ATOM 672 N N . ARG A 1 93 ? 8.458 -9.102 -5.968 1.00 97.44 93 ARG A N 1
ATOM 673 C CA . ARG A 1 93 ? 8.935 -9.519 -4.637 1.00 97.44 93 ARG A CA 1
ATOM 674 C C . ARG A 1 93 ? 8.313 -8.708 -3.498 1.00 97.44 93 ARG A C 1
ATOM 676 O O . ARG A 1 93 ? 8.006 -9.256 -2.437 1.00 97.44 93 ARG A O 1
ATOM 683 N N . VAL A 1 94 ? 8.142 -7.404 -3.696 1.00 97.81 94 VAL A N 1
ATOM 684 C CA . VAL A 1 94 ? 7.490 -6.527 -2.712 1.00 97.81 94 VAL A CA 1
ATOM 685 C C . VAL A 1 94 ? 5.979 -6.456 -2.916 1.00 97.81 94 VAL A C 1
ATOM 687 O O . VAL A 1 94 ? 5.283 -5.904 -2.072 1.00 97.81 94 VAL A O 1
ATOM 690 N N . GLY A 1 95 ? 5.444 -7.092 -3.960 1.00 97.56 95 GLY A N 1
ATOM 691 C CA . GLY A 1 95 ?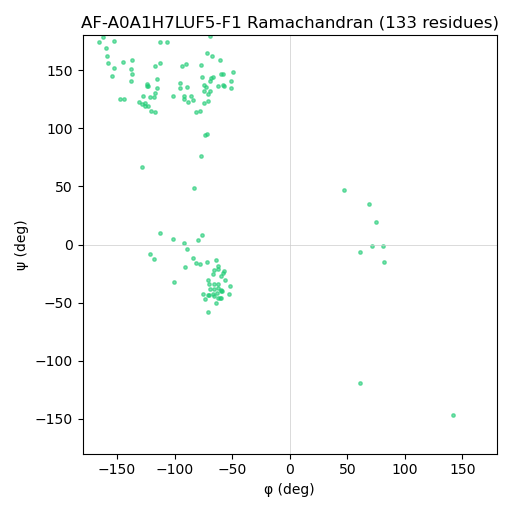 4.027 -7.081 -4.310 1.00 97.56 95 GLY A CA 1
ATOM 692 C C . GLY A 1 95 ? 3.543 -5.715 -4.790 1.00 97.56 95 GLY A C 1
ATOM 693 O O . GLY A 1 95 ? 2.420 -5.338 -4.468 1.00 97.56 95 GLY A O 1
ATOM 694 N N . LEU A 1 96 ? 4.381 -4.963 -5.500 1.00 98.25 96 LEU A N 1
ATOM 695 C CA . LEU A 1 96 ? 3.990 -3.712 -6.143 1.00 98.25 96 LEU A CA 1
ATOM 696 C C . LEU A 1 96 ? 3.297 -4.045 -7.481 1.00 98.25 96 LEU A C 1
ATOM 698 O O . LEU A 1 96 ? 3.949 -4.625 -8.350 1.00 98.25 96 LEU A O 1
ATOM 702 N N . PRO A 1 97 ? 1.990 -3.765 -7.636 1.00 97.31 97 PRO A N 1
ATOM 703 C CA . PRO A 1 97 ? 1.228 -4.128 -8.822 1.00 97.31 97 PRO A CA 1
ATOM 704 C C . PRO A 1 97 ? 1.511 -3.189 -9.997 1.00 97.31 97 PRO A C 1
ATOM 706 O O . PRO A 1 97 ? 1.846 -2.013 -9.823 1.00 97.31 97 PRO A O 1
ATOM 709 N N . VAL A 1 98 ? 1.305 -3.722 -11.201 1.00 96.69 98 VAL A N 1
ATOM 710 C CA . VAL A 1 98 ? 1.210 -2.926 -12.425 1.00 96.69 98 VAL A CA 1
ATOM 711 C C . VAL A 1 98 ? -0.231 -2.445 -12.590 1.00 96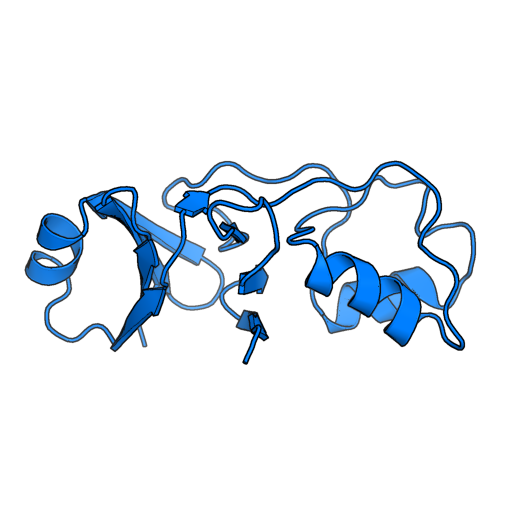.69 98 VAL A C 1
ATOM 713 O O . VAL A 1 98 ? -1.150 -3.260 -12.541 1.00 96.69 98 VAL A O 1
ATOM 716 N N . GLY A 1 99 ? -0.434 -1.142 -12.784 1.00 96.12 99 GLY A N 1
ATOM 717 C CA . GLY A 1 99 ? -1.750 -0.520 -12.924 1.00 96.12 99 GLY A CA 1
ATOM 718 C C . GLY A 1 99 ? -1.826 0.838 -12.232 1.00 96.12 99 GLY A C 1
ATOM 719 O O . GLY A 1 99 ? -0.843 1.575 -12.173 1.00 96.12 99 GLY A O 1
ATOM 720 N N . THR A 1 100 ? -3.002 1.157 -11.695 1.00 96.31 100 THR A N 1
ATOM 721 C CA . THR A 1 100 ? -3.273 2.389 -10.946 1.00 96.31 100 THR A CA 1
ATOM 722 C C . THR A 1 100 ? -3.550 2.089 -9.467 1.00 96.31 100 THR A C 1
ATOM 724 O O . THR A 1 100 ? -3.941 0.967 -9.127 1.00 96.31 100 THR A O 1
ATOM 727 N N . PRO A 1 101 ? -3.343 3.061 -8.558 1.00 97.31 101 PRO A N 1
ATOM 728 C CA . PRO A 1 101 ? -3.693 2.893 -7.151 1.00 97.31 101 PRO A CA 1
ATOM 729 C C . PRO A 1 101 ? -5.172 2.549 -6.976 1.00 97.31 101 PRO A C 1
ATOM 731 O O . PRO A 1 101 ? -6.043 3.151 -7.605 1.00 97.31 101 PRO A O 1
ATOM 734 N N . THR A 1 102 ? -5.459 1.584 -6.105 1.00 94.62 102 THR A N 1
ATOM 735 C CA . THR A 1 102 ? -6.832 1.134 -5.848 1.00 94.62 102 THR A CA 1
ATOM 736 C C . THR A 1 102 ? -7.462 1.955 -4.717 1.00 94.62 102 THR A C 1
ATOM 738 O O . THR A 1 102 ? -6.805 2.162 -3.696 1.00 94.62 102 THR A O 1
ATOM 741 N N . PRO A 1 103 ? -8.721 2.416 -4.845 1.00 95.81 103 PRO A N 1
ATOM 742 C CA . PRO A 1 103 ? -9.425 3.092 -3.758 1.00 95.81 103 PRO A CA 1
ATOM 743 C C . PRO A 1 103 ? -9.569 2.220 -2.504 1.00 95.81 103 PRO A C 1
ATOM 745 O O . PRO A 1 103 ? -9.785 1.008 -2.596 1.00 95.81 103 PRO A O 1
ATOM 748 N N . LEU A 1 104 ? -9.535 2.851 -1.329 1.00 97.31 104 LEU A N 1
ATOM 749 C CA . LEU A 1 104 ? -9.730 2.172 -0.047 1.00 97.31 104 LEU A CA 1
ATOM 750 C C . LEU A 1 104 ? -11.196 1.765 0.117 1.00 97.31 104 LEU A C 1
ATOM 752 O O . LEU A 1 104 ? -12.039 2.553 0.533 1.00 97.31 104 LEU A O 1
ATOM 756 N N . THR A 1 105 ? 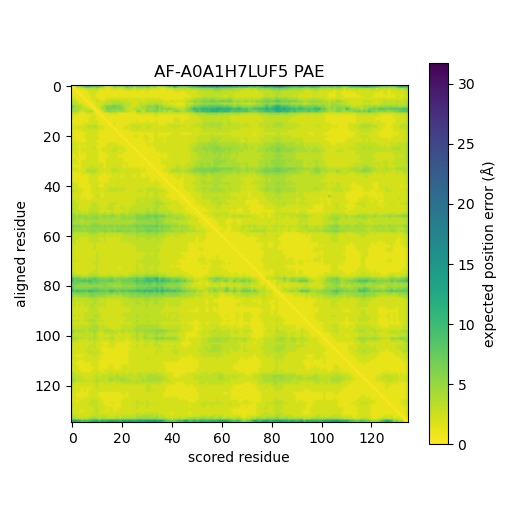-11.501 0.523 -0.240 1.00 97.31 105 THR A N 1
ATOM 757 C CA . THR A 1 105 ? -12.853 -0.043 -0.203 1.00 97.31 105 THR A CA 1
ATOM 758 C C . THR A 1 105 ? -12.808 -1.452 0.375 1.00 97.31 105 THR A C 1
ATOM 760 O O . THR A 1 105 ? -11.821 -2.169 0.204 1.00 97.31 105 THR A O 1
ATOM 763 N N . ALA A 1 106 ? -13.858 -1.859 1.091 1.00 97.88 106 ALA A N 1
ATOM 764 C CA . ALA A 1 106 ? -13.942 -3.211 1.638 1.00 97.88 106 ALA A CA 1
ATOM 765 C C . ALA A 1 106 ? -13.853 -4.264 0.515 1.00 97.88 106 ALA A C 1
ATOM 767 O O . ALA A 1 106 ? -14.430 -4.098 -0.558 1.00 97.88 106 ALA A O 1
ATOM 768 N N . GLY A 1 107 ? -13.094 -5.333 0.753 1.00 97.75 107 GLY A N 1
ATOM 769 C CA . GLY A 1 107 ? -12.792 -6.385 -0.221 1.00 97.75 107 GLY A CA 1
ATOM 770 C C . GLY A 1 107 ? -11.656 -6.054 -1.197 1.00 97.75 107 GLY A C 1
ATOM 771 O O . GLY A 1 107 ? -11.103 -6.967 -1.815 1.00 97.75 107 GLY A O 1
ATOM 772 N N . ALA A 1 108 ? -11.244 -4.787 -1.317 1.00 97.81 108 ALA A N 1
ATOM 773 C CA . ALA A 1 108 ? -10.096 -4.425 -2.139 1.00 97.81 108 ALA A CA 1
ATOM 774 C C . ALA A 1 108 ? -8.786 -4.962 -1.547 1.00 97.81 108 ALA A C 1
ATOM 776 O O . ALA A 1 108 ? -8.687 -5.329 -0.372 1.00 97.81 108 ALA A O 1
ATOM 777 N N . ARG A 1 109 ? -7.749 -5.012 -2.387 1.00 97.75 109 ARG A N 1
ATOM 778 C CA . ARG A 1 109 ? -6.388 -5.298 -1.930 1.00 97.75 109 ARG A CA 1
ATOM 779 C C . ARG A 1 109 ? -5.941 -4.203 -0.960 1.00 97.75 109 ARG A C 1
ATOM 781 O O . ARG A 1 109 ? -6.168 -3.024 -1.214 1.00 97.75 109 ARG A O 1
ATOM 788 N N . ALA A 1 110 ? -5.312 -4.590 0.144 1.00 98.12 110 ALA A N 1
ATOM 789 C CA . ALA A 1 110 ? -4.840 -3.660 1.162 1.00 98.12 110 ALA A CA 1
ATOM 790 C C . ALA A 1 110 ? -3.552 -2.949 0.719 1.00 98.12 110 ALA A C 1
ATOM 792 O O . ALA A 1 110 ? -2.459 -3.279 1.188 1.00 98.12 110 ALA A O 1
ATOM 793 N N . ASP A 1 111 ? -3.721 -1.981 -0.183 1.00 98.50 111 ASP A N 1
ATOM 794 C CA . ASP A 1 111 ? -2.678 -1.113 -0.719 1.00 98.50 111 ASP A CA 1
ATOM 795 C C . ASP A 1 111 ? -2.969 0.342 -0.343 1.00 98.50 111 ASP A C 1
ATOM 797 O O . ASP A 1 111 ? -3.964 0.922 -0.773 1.00 98.50 111 ASP A O 1
ATOM 801 N N . PHE A 1 112 ? -2.116 0.937 0.485 1.00 98.56 112 PHE A N 1
ATOM 802 C CA . PHE A 1 112 ? -2.282 2.318 0.941 1.00 98.56 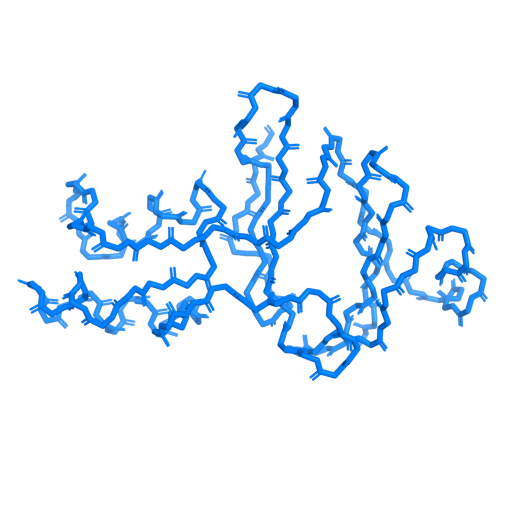112 PHE A CA 1
ATOM 803 C C . PHE A 1 112 ? -0.970 2.893 1.455 1.00 98.56 112 PHE A C 1
ATOM 805 O O . PHE A 1 112 ? 0.011 2.174 1.672 1.00 98.56 112 PHE A O 1
ATOM 812 N N . ALA A 1 113 ? -0.959 4.202 1.672 1.00 98.50 113 ALA A N 1
ATOM 813 C CA . ALA A 1 113 ? 0.179 4.886 2.253 1.00 98.50 113 ALA A CA 1
ATOM 814 C C . ALA A 1 113 ? -0.267 5.911 3.296 1.00 98.50 113 ALA A C 1
ATOM 816 O O . ALA A 1 113 ? -1.413 6.361 3.317 1.00 98.50 113 ALA A O 1
ATOM 817 N N . VAL A 1 114 ? 0.666 6.256 4.177 1.00 98.44 114 VAL A N 1
ATOM 818 C CA . VAL A 1 114 ? 0.486 7.312 5.169 1.00 98.44 114 VAL A CA 1
ATOM 819 C C . VAL A 1 114 ? 1.463 8.434 4.876 1.00 98.44 114 VAL A C 1
ATOM 821 O O . VAL A 1 114 ? 2.644 8.166 4.634 1.00 98.44 114 VAL A O 1
ATOM 824 N N . PHE A 1 115 ? 0.987 9.674 4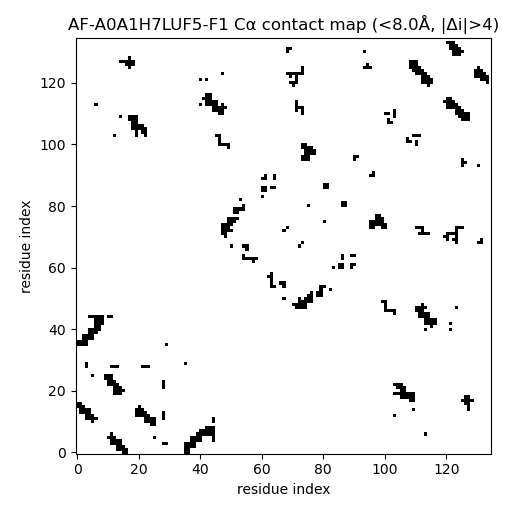.924 1.00 98.31 115 PHE A N 1
ATOM 825 C CA . PHE A 1 115 ? 1.781 10.864 4.633 1.00 98.31 115 PHE A CA 1
ATOM 826 C C . PHE A 1 115 ? 1.774 11.836 5.811 1.00 98.31 115 PHE A C 1
ATOM 828 O O . PHE A 1 115 ? 0.742 12.079 6.428 1.00 98.31 115 PHE A O 1
ATOM 835 N N . ALA A 1 116 ? 2.938 12.389 6.128 1.00 97.25 116 ALA A N 1
ATOM 836 C CA . ALA A 1 116 ? 3.065 13.481 7.081 1.00 97.25 116 ALA A CA 1
ATOM 837 C C . ALA A 1 116 ? 2.520 14.796 6.485 1.00 97.25 116 ALA A C 1
ATOM 839 O O . ALA A 1 116 ? 2.368 14.898 5.264 1.00 97.25 116 ALA A O 1
ATOM 840 N N . PRO A 1 117 ? 2.274 15.831 7.315 1.00 95.62 117 PRO A N 1
ATOM 841 C CA . PRO A 1 117 ? 1.806 17.136 6.838 1.00 95.62 117 PRO A CA 1
ATOM 842 C C . PRO A 1 117 ? 2.733 17.814 5.816 1.00 95.62 117 PRO A C 1
ATOM 844 O O . PRO A 1 117 ? 2.275 18.613 5.008 1.00 95.62 117 PRO A O 1
ATOM 847 N N . ASP A 1 118 ? 4.027 17.482 5.823 1.00 95.62 118 ASP A N 1
ATOM 848 C CA . ASP A 1 118 ? 5.016 17.961 4.845 1.00 95.62 118 ASP A CA 1
ATOM 849 C C . ASP A 1 118 ? 4.977 17.195 3.504 1.00 95.62 118 ASP A C 1
ATOM 851 O O . ASP A 1 118 ? 5.806 17.424 2.625 1.00 95.62 118 ASP A O 1
ATOM 855 N N . GLY A 1 119 ? 4.032 16.262 3.347 1.00 95.69 119 GLY A N 1
ATOM 856 C CA . GLY A 1 119 ? 3.863 15.421 2.165 1.00 95.69 119 GLY A CA 1
ATOM 857 C C . GLY A 1 119 ? 4.798 14.213 2.111 1.00 95.69 119 GLY A C 1
ATOM 858 O O . GLY A 1 119 ? 4.715 13.414 1.176 1.00 95.69 119 GLY A O 1
ATOM 859 N N . SER A 1 120 ? 5.682 14.034 3.093 1.00 97.12 120 SER A N 1
ATOM 860 C CA . SER A 1 120 ? 6.600 12.904 3.106 1.00 97.12 120 SER A CA 1
ATOM 861 C C . SER A 1 120 ? 5.909 11.604 3.524 1.00 97.12 120 SER A C 1
ATOM 863 O O . SER A 1 120 ? 5.018 11.586 4.371 1.00 97.12 120 SER A O 1
ATOM 865 N N . CYS A 1 121 ? 6.308 10.480 2.924 1.00 98.44 121 CYS A N 1
ATOM 866 C CA . CYS A 1 121 ? 5.721 9.188 3.261 1.00 98.44 121 CYS A CA 1
ATOM 867 C C . CYS A 1 121 ? 6.234 8.693 4.624 1.00 98.44 121 CYS A C 1
ATOM 869 O O . CYS A 1 121 ? 7.435 8.696 4.899 1.00 98.44 121 CYS A O 1
ATOM 871 N N . LEU A 1 122 ? 5.306 8.252 5.471 1.00 98.44 122 LEU A N 1
ATOM 872 C CA . LEU A 1 122 ? 5.570 7.630 6.767 1.00 98.44 122 LEU A CA 1
ATOM 873 C C . LEU A 1 122 ? 5.463 6.108 6.707 1.00 98.44 122 LEU A C 1
ATOM 875 O O . LEU A 1 122 ? 6.158 5.406 7.444 1.00 98.44 122 LEU A O 1
ATOM 879 N N . ALA A 1 123 ? 4.578 5.590 5.859 1.00 98.44 123 ALA A N 1
ATOM 880 C CA . ALA A 1 123 ? 4.359 4.164 5.701 1.00 98.44 123 ALA A CA 1
ATOM 881 C C . ALA A 1 123 ? 3.801 3.836 4.319 1.00 98.44 123 ALA A C 1
ATOM 883 O O . ALA A 1 123 ? 2.949 4.559 3.810 1.00 98.44 123 ALA A O 1
ATOM 884 N N . THR A 1 124 ? 4.213 2.689 3.784 1.00 98.75 124 THR A N 1
ATOM 885 C CA . THR A 1 124 ? 3.631 2.096 2.572 1.00 98.75 124 THR A CA 1
ATOM 886 C C . THR A 1 124 ? 3.239 0.665 2.886 1.00 98.75 124 THR A C 1
ATOM 888 O O . THR A 1 124 ? 4.052 -0.109 3.408 1.00 98.75 124 THR A O 1
ATOM 891 N N . VAL A 1 125 ? 1.992 0.317 2.586 1.00 98.62 125 VAL A N 1
ATOM 892 C CA . VAL A 1 125 ? 1.419 -1.013 2.788 1.00 98.62 125 VAL A CA 1
ATOM 893 C C . VAL A 1 125 ? 1.027 -1.587 1.431 1.00 98.62 125 VAL A C 1
ATOM 895 O O . VAL A 1 125 ? 0.366 -0.903 0.657 1.00 98.62 125 VAL A O 1
ATOM 898 N N . LEU A 1 126 ? 1.451 -2.825 1.148 1.00 98.62 126 LEU A N 1
ATOM 899 C CA . LEU A 1 126 ? 1.117 -3.561 -0.076 1.00 98.62 126 LEU A CA 1
ATOM 900 C C . LEU A 1 126 ? 0.626 -4.968 0.259 1.00 98.62 126 LEU A C 1
ATOM 902 O O . LEU A 1 126 ? 1.368 -5.750 0.868 1.00 98.62 126 LEU A O 1
ATOM 906 N N . ALA A 1 127 ? -0.587 -5.324 -0.169 1.00 97.69 127 ALA A N 1
ATOM 907 C CA . ALA A 1 127 ? -1.259 -6.564 0.229 1.00 97.69 127 ALA A CA 1
ATOM 908 C C . ALA A 1 127 ? -1.188 -6.784 1.752 1.00 97.69 127 ALA A C 1
ATOM 910 O O . ALA A 1 127 ? -0.755 -7.838 2.218 1.00 97.69 127 ALA A O 1
ATOM 911 N N . GLY A 1 128 ? -1.488 -5.742 2.532 1.00 97.31 128 GLY A N 1
ATOM 912 C CA . GLY A 1 128 ? -1.482 -5.787 3.998 1.00 97.31 128 GLY A CA 1
ATOM 913 C C . GLY A 1 128 ? -0.097 -5.877 4.653 1.00 97.31 128 GLY A C 1
ATOM 914 O O . GLY A 1 128 ? 0.017 -5.844 5.880 1.00 97.31 128 GLY A O 1
ATOM 915 N N . ARG A 1 129 ? 0.988 -5.939 3.869 1.00 97.81 129 ARG A N 1
ATOM 916 C CA . ARG A 1 129 ? 2.363 -5.946 4.385 1.00 97.81 129 ARG A CA 1
ATOM 917 C C . ARG A 1 129 ? 2.906 -4.528 4.466 1.00 97.81 129 ARG A C 1
ATOM 919 O O . ARG A 1 129 ? 2.916 -3.811 3.473 1.00 97.81 129 ARG A O 1
ATOM 926 N N . LEU A 1 130 ? 3.429 -4.154 5.630 1.00 97.50 130 LEU A N 1
ATOM 927 C CA . LEU A 1 130 ? 4.147 -2.896 5.832 1.00 97.50 130 LEU A CA 1
ATOM 928 C C . LEU A 1 130 ? 5.534 -2.974 5.171 1.00 97.50 130 LEU A C 1
ATOM 930 O O . LEU A 1 130 ? 6.476 -3.491 5.771 1.00 97.50 130 LEU A O 1
ATOM 934 N N . VAL A 1 131 ? 5.644 -2.499 3.929 1.00 98.19 131 VAL A N 1
ATOM 935 C CA . VAL A 1 131 ? 6.867 -2.593 3.106 1.00 98.19 131 VAL A CA 1
ATOM 936 C C . VAL A 1 131 ? 7.798 -1.392 3.267 1.00 98.19 131 VAL A C 1
ATOM 938 O O . VAL A 1 131 ? 8.989 -1.487 2.977 1.00 98.19 131 VAL A O 1
ATOM 941 N N . HIS A 1 132 ? 7.273 -0.274 3.761 1.00 98.12 132 HIS A N 1
ATOM 942 C CA . HIS A 1 132 ? 8.056 0.874 4.191 1.00 98.12 132 HIS A CA 1
ATOM 943 C C . HIS A 1 132 ? 7.479 1.428 5.491 1.00 98.12 132 HIS A C 1
ATOM 945 O O . HIS A 1 132 ? 6.262 1.484 5.668 1.00 98.12 132 HIS A O 1
ATOM 951 N N . ARG A 1 133 ? 8.372 1.841 6.389 1.00 97.56 133 ARG A N 1
ATOM 952 C CA . ARG A 1 133 ? 8.067 2.619 7.584 1.00 97.56 133 ARG A CA 1
ATOM 953 C C . ARG A 1 133 ? 9.206 3.600 7.820 1.00 97.56 133 ARG A C 1
ATOM 955 O O . ARG A 1 133 ? 10.355 3.173 7.950 1.00 97.56 133 ARG A O 1
ATOM 962 N N . ARG A 1 134 ? 8.883 4.883 7.923 1.00 95.31 134 ARG A N 1
ATOM 963 C CA . ARG A 1 134 ? 9.813 5.908 8.388 1.00 95.31 134 ARG A CA 1
ATOM 964 C C . ARG A 1 134 ? 10.012 5.761 9.900 1.00 95.31 134 ARG A C 1
ATOM 966 O O . ARG A 1 134 ? 9.054 5.469 10.620 1.00 95.31 134 ARG A O 1
ATOM 973 N N . LYS A 1 135 ? 11.270 5.844 10.337 1.00 84.75 135 LYS A N 1
ATOM 974 C CA . LYS A 1 135 ? 11.639 5.801 11.758 1.00 84.75 135 LYS A CA 1
ATOM 975 C C . LYS A 1 135 ? 11.337 7.127 12.432 1.00 84.75 135 LYS A C 1
ATOM 977 O O . LYS A 1 135 ? 11.510 8.158 11.746 1.00 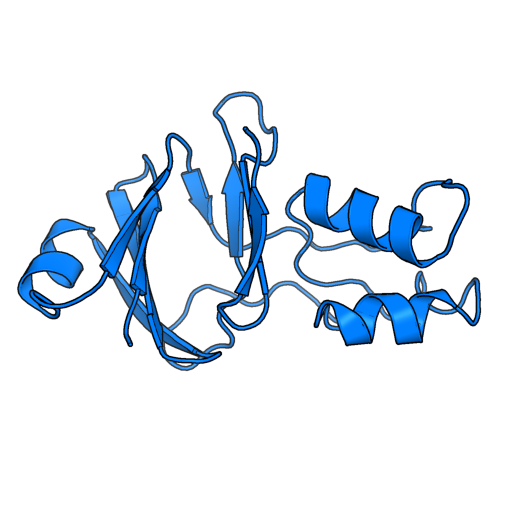84.75 135 LYS A O 1
#

Solvent-accessible surface area (backbone atoms only — not comparable to full-atom values): 6958 Å² total; per-residue (Å²): 124,46,34,35,41,35,19,70,73,46,42,22,40,32,29,42,68,42,24,19,68,38,66,45,47,46,68,57,51,46,67,79,40,73,86,42,47,78,44,84,44,95,19,41,56,44,59,24,36,62,42,76,57,78,64,60,90,53,99,39,43,55,50,23,49,46,58,39,32,60,61,13,42,40,13,30,34,77,63,42,40,67,83,41,86,55,29,50,61,36,27,54,74,65,52,48,46,75,44,66,48,55,72,86,42,59,74,30,69,23,37,29,17,25,27,32,97,87,69,46,40,42,28,15,27,34,50,51,38,79,78,30,69,62,130